Protein AF-A0A9E1LMD9-F1 (afdb_monomer)

Foldseek 3Di:
DDDPPDDDDQDQVQFDDQPPDTHSDNDQDDLLRLQVSVLVVDDLQWEFAALLLLCSQFVFDHNPPTATAGEPPPDDDPVVVVVDDHHHDDPVQWDWDDRPSHIYTDLLNRLVRNLQPPPDLLRSLVSNLRSDALVDQSVVSCVVPDHDPVSNVSSVSSSVNNVVCCVVCVPSRD

Structure (mmCIF, N/CA/C/O backbone):
data_AF-A0A9E1LMD9-F1
#
_entry.id   AF-A0A9E1LMD9-F1
#
loop_
_atom_site.group_PDB
_ato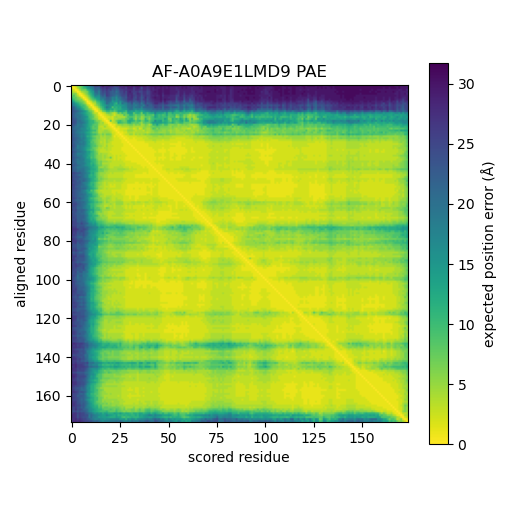m_site.id
_atom_site.type_symbol
_atom_site.label_atom_id
_atom_site.label_alt_id
_atom_site.label_comp_id
_atom_site.label_asym_id
_atom_site.label_entity_id
_atom_site.label_seq_id
_atom_site.pdbx_PDB_ins_code
_atom_site.Cartn_x
_atom_site.Cartn_y
_atom_site.Cartn_z
_atom_site.occupancy
_atom_site.B_iso_or_equiv
_atom_site.auth_seq_id
_atom_site.auth_comp_id
_atom_site.auth_asym_id
_atom_site.auth_atom_id
_atom_site.pdbx_PDB_model_num
ATOM 1 N N . MET A 1 1 ? -27.086 -37.130 -8.632 1.00 34.28 1 MET A N 1
ATOM 2 C CA . MET A 1 1 ? -26.424 -36.400 -7.530 1.00 34.28 1 MET A CA 1
ATOM 3 C C . MET A 1 1 ? -24.942 -36.729 -7.594 1.00 34.28 1 MET A C 1
ATOM 5 O O . MET A 1 1 ? -24.572 -37.825 -7.205 1.00 34.28 1 MET A O 1
ATOM 9 N N . HIS A 1 2 ? -24.127 -35.846 -8.175 1.00 30.20 2 HIS A N 1
ATOM 10 C CA . HIS A 1 2 ? -22.668 -35.995 -8.205 1.00 30.20 2 HIS A CA 1
ATOM 11 C C . HIS A 1 2 ? -22.058 -35.093 -7.128 1.00 30.20 2 HIS A C 1
ATOM 13 O O . HIS A 1 2 ? -22.414 -33.920 -7.038 1.00 30.20 2 HIS A O 1
ATOM 19 N N . SER A 1 3 ? -21.216 -35.694 -6.286 1.00 30.09 3 SER A N 1
ATOM 20 C CA . SER A 1 3 ? -20.556 -35.072 -5.136 1.00 30.09 3 SER A CA 1
ATOM 21 C C . SER A 1 3 ? -19.505 -34.042 -5.568 1.00 30.09 3 SER A C 1
ATOM 23 O O . SER A 1 3 ? -18.774 -34.251 -6.533 1.00 30.09 3 SER A O 1
ATOM 25 N N . LEU A 1 4 ? -19.448 -32.940 -4.824 1.00 35.94 4 LEU A N 1
ATOM 26 C CA . LEU A 1 4 ? -18.681 -31.708 -5.038 1.00 35.94 4 LEU A CA 1
ATOM 27 C C . LEU A 1 4 ? -17.261 -31.769 -4.421 1.00 35.94 4 LEU A C 1
ATOM 29 O O . LEU A 1 4 ? -16.814 -30.803 -3.815 1.00 35.94 4 LEU A O 1
ATOM 33 N N . GLU A 1 5 ? -16.536 -32.885 -4.547 1.00 39.59 5 GLU A N 1
ATOM 34 C CA . GLU A 1 5 ? -15.271 -33.100 -3.803 1.00 39.59 5 GLU A CA 1
ATOM 35 C C . GLU A 1 5 ? -14.008 -33.319 -4.657 1.00 39.59 5 GLU A C 1
ATOM 37 O O . GLU A 1 5 ? -13.030 -33.889 -4.182 1.00 39.59 5 GLU A O 1
ATOM 42 N N . GLN A 1 6 ? -13.962 -32.866 -5.915 1.00 37.59 6 GLN A N 1
ATOM 43 C CA . GLN A 1 6 ? -12.773 -33.089 -6.762 1.00 37.59 6 GLN A CA 1
ATOM 44 C C . GLN A 1 6 ? -12.340 -31.889 -7.609 1.00 37.59 6 GLN A C 1
ATOM 46 O O . GLN A 1 6 ? -12.082 -32.023 -8.801 1.00 37.59 6 GLN A O 1
ATOM 51 N N . HIS A 1 7 ? -12.152 -30.725 -6.987 1.00 39.19 7 HIS A N 1
ATOM 52 C CA . HIS A 1 7 ? -11.297 -29.696 -7.584 1.00 39.19 7 HIS A CA 1
ATOM 53 C C . HIS A 1 7 ? -10.093 -29.394 -6.694 1.00 39.19 7 HIS A C 1
ATOM 55 O O . HIS A 1 7 ? -10.096 -28.499 -5.861 1.00 39.19 7 HIS A O 1
ATOM 61 N N . HIS A 1 8 ? -9.068 -30.205 -6.954 1.00 39.84 8 HIS A N 1
ATOM 62 C CA . HIS A 1 8 ? -7.660 -29.830 -7.036 1.00 39.84 8 HIS A CA 1
ATOM 63 C C . HIS A 1 8 ? -7.053 -29.137 -5.815 1.00 39.84 8 HIS A C 1
ATOM 65 O O . HIS A 1 8 ? -6.963 -27.913 -5.736 1.00 39.84 8 HIS A O 1
ATOM 71 N N . GLY A 1 9 ? -6.474 -29.970 -4.948 1.00 39.94 9 GLY A N 1
ATOM 72 C CA . GLY A 1 9 ? -5.271 -29.589 -4.223 1.00 39.94 9 GLY A CA 1
ATOM 73 C C . GLY A 1 9 ? -4.195 -29.188 -5.229 1.00 39.94 9 GLY A C 1
ATOM 74 O O . GLY A 1 9 ? -3.587 -30.032 -5.884 1.00 39.94 9 GLY A O 1
ATOM 75 N N . VAL A 1 10 ? -3.998 -27.883 -5.382 1.00 45.06 10 VAL A N 1
ATOM 76 C CA . VAL A 1 10 ? -2.752 -27.347 -5.918 1.00 45.06 10 VAL A CA 1
ATOM 77 C C . VAL A 1 10 ? -1.689 -27.716 -4.890 1.00 45.06 10 VAL A C 1
ATOM 79 O O . VAL A 1 10 ? -1.755 -27.254 -3.754 1.00 45.06 10 VAL A O 1
ATOM 82 N N . SER A 1 11 ? -0.768 -28.608 -5.265 1.00 45.94 11 SER A N 1
ATOM 83 C CA . SER A 1 11 ? 0.445 -28.863 -4.484 1.00 45.94 11 SER A CA 1
ATOM 84 C C . SER A 1 11 ? 1.111 -27.511 -4.206 1.00 45.94 11 SER A C 1
ATOM 86 O O . SER A 1 11 ? 1.364 -26.753 -5.147 1.00 45.94 11 SER A O 1
ATOM 88 N N . GLU A 1 12 ? 1.357 -27.194 -2.931 1.00 46.75 12 GLU A N 1
ATOM 89 C CA . GLU A 1 12 ? 1.987 -25.940 -2.488 1.00 46.75 12 GLU A CA 1
ATOM 90 C C . GLU A 1 12 ? 3.316 -25.651 -3.216 1.00 46.75 12 GLU A C 1
ATOM 92 O O . GLU A 1 12 ? 3.737 -24.500 -3.292 1.00 46.75 12 GLU A O 1
ATOM 97 N N . GLU A 1 13 ? 3.933 -26.664 -3.833 1.00 47.16 13 GLU A N 1
ATOM 98 C CA . GLU A 1 13 ? 5.185 -26.574 -4.591 1.00 47.16 13 GLU A CA 1
ATOM 99 C C . GLU A 1 13 ? 5.102 -25.734 -5.882 1.00 47.16 13 GLU A C 1
ATOM 101 O O . GLU A 1 13 ? 6.140 -25.320 -6.395 1.00 47.16 13 GLU A O 1
ATOM 106 N N . TRP A 1 14 ? 3.904 -25.443 -6.407 1.00 54.44 14 TRP A N 1
ATOM 107 C CA . TRP A 1 14 ? 3.727 -24.699 -7.672 1.00 54.44 14 TRP A CA 1
ATOM 108 C C . TRP A 1 14 ? 3.101 -23.308 -7.513 1.00 54.44 14 TRP A C 1
ATOM 110 O O . TRP A 1 14 ? 2.938 -22.585 -8.500 1.00 54.44 14 TRP A O 1
ATOM 120 N N . GLY A 1 15 ? 2.725 -22.925 -6.293 1.00 56.66 15 GLY A N 1
ATOM 121 C CA . GLY A 1 15 ? 2.155 -21.609 -6.021 1.00 56.66 15 GLY A CA 1
ATOM 122 C C . GLY A 1 15 ? 3.225 -20.518 -5.973 1.00 56.66 15 GLY A C 1
ATOM 123 O O . GLY A 1 15 ? 4.334 -20.740 -5.493 1.00 56.66 15 GLY A O 1
ATOM 124 N N . ILE A 1 16 ? 2.899 -19.306 -6.430 1.00 65.12 16 ILE A N 1
ATOM 125 C CA . ILE A 1 16 ? 3.805 -18.156 -6.284 1.00 65.12 16 ILE A CA 1
ATOM 126 C C . ILE A 1 16 ? 3.628 -17.591 -4.863 1.00 65.12 16 ILE A C 1
ATOM 128 O O . ILE A 1 16 ? 2.521 -17.142 -4.540 1.00 65.12 16 ILE A O 1
ATOM 132 N N . PRO A 1 17 ? 4.664 -17.580 -3.999 1.00 67.44 17 PRO A N 1
ATOM 133 C CA . PRO A 1 17 ? 4.568 -16.967 -2.682 1.00 67.44 17 PRO A CA 1
ATOM 134 C C . PRO A 1 17 ? 4.539 -15.437 -2.801 1.00 67.44 17 PRO A C 1
ATOM 136 O O . PRO A 1 17 ? 5.394 -14.819 -3.432 1.00 67.44 17 PRO A O 1
ATOM 139 N N . LEU A 1 18 ? 3.565 -14.810 -2.147 1.00 74.75 18 LEU A N 1
ATOM 140 C CA . LEU A 1 18 ? 3.313 -13.368 -2.162 1.00 74.75 18 LEU A CA 1
ATOM 141 C C . LEU A 1 18 ? 3.360 -12.811 -0.735 1.00 74.75 18 LEU A C 1
ATOM 143 O O . LEU A 1 18 ? 2.385 -12.260 -0.229 1.00 74.75 18 LEU A O 1
ATOM 147 N N . GLY A 1 19 ? 4.489 -13.005 -0.050 1.00 61.62 19 GLY A N 1
ATOM 148 C CA . GLY A 1 19 ? 4.659 -12.552 1.334 1.00 61.62 19 GLY A CA 1
ATOM 149 C C . GLY A 1 19 ? 3.752 -13.310 2.308 1.00 61.62 19 GLY A C 1
ATOM 150 O O . GLY A 1 19 ? 2.983 -12.710 3.048 1.00 61.62 19 GLY A O 1
ATOM 151 N N . GLY A 1 20 ? 3.785 -14.639 2.291 1.00 68.44 20 GLY A N 1
ATOM 152 C CA . GLY A 1 20 ? 2.943 -15.465 3.169 1.00 68.44 20 GLY A CA 1
ATOM 153 C C . GLY A 1 20 ? 1.523 -15.713 2.652 1.00 68.44 20 GLY A C 1
ATOM 154 O O . GLY A 1 20 ? 0.789 -16.477 3.266 1.00 68.44 20 GLY A O 1
ATOM 155 N N . LEU A 1 21 ? 1.150 -15.130 1.510 1.00 76.00 21 LEU A N 1
ATOM 156 C CA . LEU A 1 21 ? 0.037 -15.614 0.692 1.00 76.00 21 LEU A CA 1
ATOM 157 C C . LEU A 1 21 ? 0.548 -16.572 -0.387 1.00 76.00 21 LEU A C 1
ATOM 159 O O . LEU A 1 21 ? 1.667 -16.409 -0.872 1.00 76.00 21 LEU A O 1
ATOM 163 N N . VAL A 1 22 ? -0.297 -17.508 -0.817 1.00 79.50 22 VAL A N 1
ATOM 164 C CA . VAL A 1 22 ? -0.015 -18.402 -1.947 1.00 79.50 22 VAL A CA 1
ATOM 165 C C . VAL A 1 22 ? -0.927 -18.036 -3.111 1.00 79.50 22 VAL A C 1
ATOM 167 O O . VAL A 1 22 ? -2.150 -18.018 -2.969 1.00 79.50 22 VAL A O 1
ATOM 170 N N . TRP A 1 23 ? -0.340 -17.742 -4.270 1.00 84.44 23 TRP A N 1
ATOM 171 C CA . TRP A 1 23 ? -1.086 -17.597 -5.515 1.00 84.44 23 TRP A CA 1
ATOM 172 C C . TRP A 1 23 ? -1.106 -18.926 -6.273 1.00 84.44 23 TRP A C 1
ATOM 174 O O . TRP A 1 23 ? -0.049 -19.381 -6.712 1.00 84.44 23 TRP A O 1
ATOM 184 N N . PRO A 1 24 ? -2.280 -19.553 -6.458 1.00 79.94 24 PRO A N 1
ATOM 185 C CA . PRO A 1 24 ? -2.365 -20.934 -6.929 1.00 79.94 24 PRO A CA 1
ATOM 186 C C . PRO A 1 24 ? -2.293 -21.075 -8.458 1.00 79.94 24 PRO A C 1
ATOM 188 O O . PRO A 1 24 ? -2.528 -22.165 -8.973 1.00 79.94 24 PRO A O 1
ATOM 191 N N . ARG A 1 25 ? -2.049 -19.989 -9.209 1.00 81.44 25 ARG A N 1
ATOM 192 C CA . ARG A 1 25 ? -2.050 -20.004 -10.683 1.00 81.44 25 ARG A CA 1
ATOM 193 C C . ARG A 1 25 ? -0.639 -19.778 -11.247 1.00 81.44 25 ARG A C 1
ATOM 195 O O . ARG A 1 25 ? 0.124 -19.017 -10.655 1.00 81.44 25 ARG A O 1
ATOM 202 N N . PRO A 1 26 ? -0.303 -20.351 -12.420 1.00 81.81 26 PRO A N 1
ATOM 203 C CA . PRO A 1 26 ? 1.053 -20.336 -12.983 1.00 81.81 26 PRO A CA 1
ATOM 204 C C . PRO A 1 26 ? 1.412 -19.020 -13.704 1.00 81.81 26 PRO A C 1
ATOM 206 O O . PRO A 1 26 ? 2.166 -19.015 -14.672 1.00 81.81 26 PRO A O 1
ATOM 209 N N . TYR A 1 27 ? 0.834 -17.893 -13.288 1.00 83.38 27 TYR A N 1
ATOM 210 C CA . TYR A 1 27 ? 1.073 -16.575 -13.881 1.00 83.38 27 TYR A CA 1
ATOM 211 C C . TYR A 1 27 ? 0.952 -15.480 -12.821 1.00 83.38 27 TYR A C 1
ATOM 213 O O . TYR A 1 27 ? 0.351 -15.697 -11.774 1.00 83.38 27 TYR A O 1
ATOM 221 N N . PHE A 1 28 ? 1.482 -14.284 -13.082 1.00 83.62 28 PHE A N 1
ATOM 222 C CA . PHE A 1 28 ? 1.371 -13.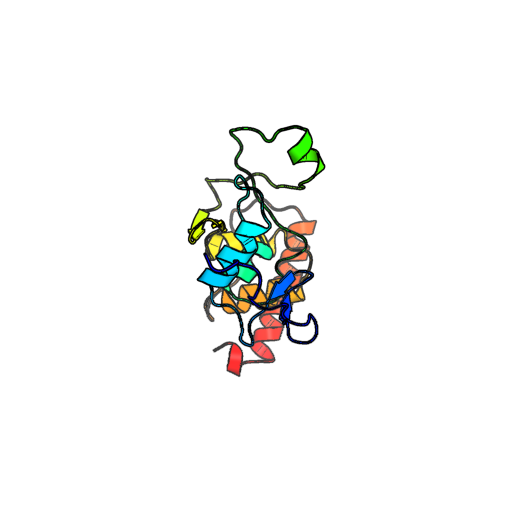170 -12.136 1.00 83.62 28 PHE A CA 1
ATOM 223 C C . PHE A 1 28 ? -0.063 -12.624 -12.055 1.00 83.62 28 PHE A C 1
ATOM 225 O O . PHE A 1 28 ? -0.644 -12.307 -13.093 1.00 83.62 28 PHE A O 1
ATOM 232 N N . PRO A 1 29 ? -0.636 -12.444 -10.852 1.00 91.00 29 PRO A N 1
ATOM 233 C CA . PRO A 1 29 ? -2.030 -12.040 -10.707 1.00 91.00 29 PRO A CA 1
ATOM 234 C C . PRO A 1 29 ? -2.285 -10.665 -11.333 1.00 91.00 29 PRO A C 1
ATOM 236 O O . PRO A 1 29 ? -1.535 -9.708 -11.109 1.00 91.00 29 PRO A O 1
ATOM 239 N N . THR A 1 30 ? -3.384 -10.543 -12.072 1.00 93.38 30 THR A N 1
ATOM 240 C CA . THR A 1 30 ? -3.903 -9.268 -12.584 1.00 93.38 30 THR A CA 1
ATOM 241 C C . THR A 1 30 ? -4.327 -8.349 -11.438 1.00 93.38 30 THR A C 1
ATOM 243 O O . THR A 1 30 ? -4.538 -8.785 -10.310 1.00 93.38 30 THR A O 1
ATOM 246 N N . ARG A 1 31 ? -4.525 -7.054 -11.710 1.00 95.19 31 ARG A N 1
ATOM 247 C CA . ARG A 1 31 ? -4.978 -6.092 -10.687 1.00 95.19 31 ARG A CA 1
ATOM 248 C C . ARG A 1 31 ? -6.278 -6.517 -9.995 1.00 95.19 31 ARG A C 1
ATOM 250 O O . ARG A 1 31 ? -6.384 -6.395 -8.778 1.00 95.19 31 ARG A O 1
ATOM 257 N N . ALA A 1 32 ? -7.246 -7.021 -10.761 1.00 95.31 32 ALA A N 1
ATOM 258 C CA . ALA A 1 32 ? -8.525 -7.483 -10.224 1.00 95.31 32 ALA A CA 1
ATOM 259 C C . ALA A 1 32 ? -8.348 -8.715 -9.324 1.00 95.31 32 ALA A C 1
ATOM 261 O O . ALA A 1 32 ? -8.927 -8.779 -8.243 1.00 95.31 32 ALA A O 1
ATOM 262 N N . GLU A 1 33 ? -7.495 -9.659 -9.726 1.00 94.81 33 GLU A N 1
ATOM 263 C CA . GLU A 1 33 ? -7.175 -10.839 -8.918 1.00 94.81 33 GLU A CA 1
ATOM 264 C C . GLU A 1 33 ? -6.414 -10.472 -7.648 1.00 94.81 33 GLU A C 1
ATOM 266 O O . GLU A 1 33 ? -6.736 -10.977 -6.577 1.00 94.81 33 GLU A O 1
ATOM 271 N N . ARG A 1 34 ? -5.460 -9.538 -7.734 1.00 95.44 34 ARG A N 1
ATOM 272 C CA . ARG A 1 34 ? -4.774 -8.997 -6.557 1.00 95.44 34 ARG A CA 1
ATOM 273 C C . ARG A 1 34 ? -5.771 -8.368 -5.590 1.00 95.44 34 ARG A C 1
ATOM 275 O O . ARG A 1 34 ? -5.732 -8.673 -4.404 1.00 95.44 34 ARG A O 1
ATOM 282 N N . ALA A 1 35 ? -6.693 -7.542 -6.083 1.00 96.75 35 ALA A N 1
ATOM 283 C CA . ALA A 1 35 ? -7.729 -6.946 -5.245 1.00 96.75 35 ALA A CA 1
ATOM 284 C C . ALA A 1 35 ? -8.613 -8.013 -4.571 1.00 96.75 35 ALA A C 1
ATOM 286 O O . ALA A 1 35 ? -8.883 -7.917 -3.374 1.00 96.75 35 ALA A O 1
ATOM 287 N N . LEU A 1 36 ? -9.002 -9.059 -5.309 1.00 95.00 36 LEU A N 1
ATOM 288 C CA . LEU A 1 36 ? -9.790 -10.171 -4.779 1.00 95.00 36 LEU A CA 1
ATOM 289 C C . LEU A 1 36 ? -9.043 -10.928 -3.672 1.00 95.00 36 LEU A C 1
ATOM 291 O O . LEU A 1 36 ? -9.597 -11.111 -2.590 1.00 95.00 36 LEU A O 1
ATOM 295 N N . VAL A 1 37 ? -7.782 -11.302 -3.899 1.00 93.62 37 VAL A N 1
ATOM 296 C CA . VAL A 1 37 ? -6.950 -11.995 -2.900 1.00 93.62 37 VAL A CA 1
ATOM 297 C C . VAL A 1 37 ? -6.846 -11.174 -1.617 1.00 93.62 37 VAL A C 1
ATOM 299 O O . VAL A 1 37 ? -7.041 -11.699 -0.523 1.00 93.62 37 VAL A O 1
ATOM 302 N N . ILE A 1 38 ? -6.600 -9.869 -1.730 1.00 95.06 38 ILE A N 1
ATOM 303 C CA . ILE A 1 38 ? -6.515 -8.993 -0.557 1.00 95.06 38 ILE A CA 1
ATOM 304 C C . ILE A 1 38 ? -7.868 -8.891 0.153 1.00 95.06 38 ILE A C 1
ATOM 306 O O . ILE A 1 38 ? -7.915 -8.985 1.375 1.00 95.06 38 ILE A O 1
ATOM 310 N N . SER A 1 39 ? -8.978 -8.779 -0.580 1.00 96.00 39 SER A N 1
ATOM 311 C CA . SER A 1 39 ? -10.315 -8.700 0.027 1.00 96.00 39 SER A CA 1
ATOM 312 C C . SER A 1 39 ? -10.713 -9.940 0.830 1.00 96.00 39 SER A C 1
ATOM 314 O O . SER A 1 39 ? -11.469 -9.821 1.785 1.00 96.00 39 SER A O 1
ATOM 316 N N . GLN A 1 40 ? -10.192 -11.117 0.472 1.00 94.25 40 GLN A N 1
ATOM 317 C CA . GLN A 1 40 ? -10.454 -12.368 1.190 1.00 94.25 40 GLN A CA 1
ATOM 318 C C . GLN A 1 40 ? -9.677 -12.463 2.509 1.00 94.25 40 GLN A C 1
ATOM 320 O O . GLN A 1 40 ? -10.039 -13.252 3.376 1.00 94.25 40 GLN A O 1
ATOM 325 N N . ASN A 1 41 ? -8.613 -11.669 2.657 1.00 93.88 41 ASN A N 1
ATOM 326 C CA . ASN A 1 41 ? -7.712 -11.701 3.810 1.00 93.88 41 ASN A CA 1
ATOM 327 C C . ASN A 1 41 ? -7.854 -10.477 4.725 1.00 93.88 41 ASN A C 1
ATOM 329 O O . ASN A 1 41 ? -7.311 -10.468 5.830 1.00 93.88 41 ASN A O 1
ATOM 333 N N . LEU A 1 42 ? -8.557 -9.438 4.274 1.00 94.25 42 LEU A N 1
ATOM 334 C CA . LEU A 1 42 ? -8.835 -8.242 5.057 1.00 94.25 42 LEU A CA 1
ATOM 335 C C . LEU A 1 42 ? -10.289 -8.237 5.543 1.00 94.25 42 LEU A C 1
ATOM 337 O O . LEU A 1 42 ? -11.184 -8.684 4.828 1.00 94.25 42 LEU A O 1
ATOM 341 N N . PRO A 1 43 ? -10.563 -7.686 6.735 1.00 94.00 43 PRO A N 1
ATOM 342 C CA . PRO A 1 43 ? -11.929 -7.531 7.204 1.00 94.00 43 PRO A CA 1
ATOM 343 C C . PRO A 1 43 ? -12.664 -6.501 6.336 1.00 94.00 43 PRO A C 1
ATOM 345 O O . PRO A 1 43 ? -12.065 -5.537 5.859 1.00 94.00 43 PRO A O 1
ATOM 348 N N . GLY A 1 44 ? -13.982 -6.653 6.175 1.00 92.75 44 GLY A N 1
ATOM 349 C CA . GLY A 1 44 ? -14.775 -5.825 5.250 1.00 92.75 44 GLY A CA 1
ATOM 350 C C . GLY A 1 44 ? -14.775 -4.315 5.542 1.00 92.75 44 GLY A C 1
ATOM 351 O O . GLY A 1 44 ? -15.122 -3.514 4.676 1.00 92.75 44 GLY A O 1
ATOM 352 N N . TRP A 1 45 ? -14.368 -3.897 6.746 1.00 94.31 45 TRP A N 1
ATOM 353 C CA . TRP A 1 45 ? -14.209 -2.483 7.097 1.00 94.31 45 TRP A CA 1
ATOM 354 C C . TRP A 1 45 ? -12.886 -1.875 6.602 1.00 94.31 45 TRP A C 1
ATOM 356 O O . TRP A 1 45 ? -12.777 -0.646 6.523 1.00 94.31 45 TRP A O 1
ATOM 366 N N . ALA A 1 46 ? -11.878 -2.703 6.316 1.00 97.12 46 ALA A N 1
ATOM 367 C CA . ALA A 1 46 ? -10.521 -2.258 6.042 1.00 97.12 46 ALA A CA 1
ATOM 368 C C . ALA A 1 46 ? -10.390 -1.616 4.664 1.00 97.12 46 ALA A C 1
ATOM 370 O O . ALA A 1 46 ? -11.011 -2.013 3.680 1.00 97.12 46 ALA A O 1
ATOM 371 N N . ILE A 1 47 ? -9.522 -0.615 4.608 1.00 98.12 47 ILE A N 1
ATOM 372 C CA . ILE A 1 47 ? -9.081 0.026 3.378 1.00 98.12 47 ILE A CA 1
ATOM 373 C C . ILE A 1 47 ? -7.606 -0.328 3.219 1.00 98.12 47 ILE A C 1
ATOM 375 O O . ILE A 1 47 ? -6.803 -0.023 4.101 1.00 98.12 47 ILE A O 1
ATOM 379 N N . ALA A 1 48 ? -7.230 -0.967 2.116 1.00 97.94 48 ALA A N 1
ATOM 380 C CA . ALA A 1 48 ? -5.828 -1.252 1.834 1.00 97.94 48 ALA A CA 1
ATOM 381 C C . ALA A 1 48 ? -5.051 0.067 1.663 1.00 97.94 48 ALA A C 1
ATOM 383 O O . ALA A 1 48 ? -5.455 0.939 0.888 1.00 97.94 48 ALA A O 1
ATOM 384 N N . GLY A 1 49 ? -3.943 0.206 2.395 1.00 97.00 49 GLY A N 1
ATOM 385 C CA . GLY A 1 49 ? -3.056 1.372 2.380 1.00 97.00 49 GLY A CA 1
ATOM 386 C C . GLY A 1 49 ? -1.591 0.983 2.169 1.00 97.00 49 GLY A C 1
ATOM 387 O O . GLY A 1 49 ? -1.268 -0.196 2.021 1.00 97.00 49 GLY A O 1
ATOM 388 N N . ALA A 1 50 ? -0.714 1.987 2.143 1.00 95.94 50 ALA A N 1
ATOM 389 C CA . ALA A 1 50 ? 0.735 1.891 1.949 1.00 95.94 50 ALA A CA 1
ATOM 390 C C . ALA A 1 50 ? 1.141 0.769 0.973 1.00 95.94 50 ALA A C 1
ATOM 392 O O . ALA A 1 50 ? 0.635 0.716 -0.149 1.00 95.94 50 ALA A O 1
ATOM 393 N N . HIS A 1 51 ? 2.031 -0.138 1.385 1.00 95.44 51 HIS A N 1
ATOM 394 C CA . HIS A 1 51 ? 2.545 -1.201 0.522 1.00 95.44 51 HIS A CA 1
ATOM 395 C C . HIS A 1 51 ? 1.518 -2.287 0.187 1.00 95.44 51 HIS A C 1
ATOM 397 O O . HIS A 1 51 ? 1.650 -2.912 -0.863 1.00 95.44 51 HIS A O 1
ATOM 403 N N . THR A 1 52 ? 0.475 -2.489 1.003 1.00 96.62 52 THR A N 1
ATOM 404 C CA . THR A 1 52 ? -0.630 -3.406 0.667 1.00 96.62 52 THR A CA 1
ATOM 405 C C . THR A 1 52 ? -1.418 -2.873 -0.531 1.00 96.62 52 THR A C 1
ATOM 407 O O . THR A 1 52 ? -1.646 -3.607 -1.491 1.00 96.62 52 THR A O 1
ATOM 410 N N . ALA A 1 53 ? -1.764 -1.581 -0.534 1.00 97.81 53 ALA A N 1
ATOM 411 C CA . ALA A 1 53 ? -2.345 -0.919 -1.705 1.00 97.81 53 ALA A CA 1
ATOM 412 C C . ALA A 1 53 ? -1.358 -0.878 -2.880 1.00 97.81 53 ALA A C 1
ATOM 414 O O . ALA A 1 53 ? -1.734 -1.172 -4.014 1.00 97.81 53 ALA A O 1
ATOM 415 N N . GLY A 1 54 ? -0.086 -0.575 -2.607 1.00 97.31 54 GLY A N 1
ATOM 416 C CA . GLY A 1 54 ? 0.972 -0.526 -3.615 1.00 97.31 54 GLY A CA 1
ATOM 417 C C . GLY A 1 54 ? 1.106 -1.847 -4.365 1.00 97.31 54 GLY A C 1
ATOM 418 O O . GLY A 1 54 ? 1.204 -1.855 -5.592 1.00 97.31 54 GLY A O 1
ATOM 419 N N . TRP A 1 55 ? 1.011 -2.970 -3.654 1.00 96.25 55 TRP A N 1
ATOM 420 C CA . TRP A 1 55 ? 1.010 -4.297 -4.254 1.00 96.25 55 TRP A CA 1
ATOM 421 C C . TRP A 1 55 ? -0.243 -4.546 -5.103 1.00 96.25 55 TRP A C 1
ATOM 423 O O . TRP A 1 55 ? -0.134 -5.060 -6.213 1.00 96.25 55 TRP A O 1
ATOM 433 N N . VAL A 1 56 ? -1.431 -4.119 -4.659 1.00 97.31 56 VAL A N 1
ATOM 434 C CA . VAL A 1 56 ? -2.656 -4.218 -5.478 1.00 97.31 56 VAL A CA 1
ATOM 435 C C . VAL A 1 56 ? -2.490 -3.466 -6.798 1.00 97.31 56 VAL A C 1
ATOM 437 O O . VAL A 1 56 ? -2.784 -4.020 -7.859 1.00 97.31 56 VAL A O 1
ATOM 440 N N . TRP A 1 57 ? -1.950 -2.250 -6.775 1.00 97.56 57 TRP A N 1
ATOM 441 C CA . TRP A 1 57 ? -1.769 -1.445 -7.983 1.00 97.56 57 TRP A CA 1
ATOM 442 C C . TRP A 1 57 ? -0.686 -1.978 -8.913 1.00 97.56 57 TRP A C 1
ATOM 444 O O . TRP A 1 57 ? -0.920 -2.095 -10.116 1.00 97.56 57 TRP A O 1
ATOM 454 N N . THR A 1 58 ? 0.462 -2.362 -8.362 1.00 95.25 58 THR A N 1
ATOM 455 C CA . THR A 1 58 ? 1.680 -2.606 -9.151 1.00 95.25 58 THR A CA 1
ATOM 456 C C . THR A 1 58 ? 2.039 -4.080 -9.299 1.00 95.25 58 THR A C 1
ATOM 458 O O . THR A 1 58 ? 2.707 -4.449 -10.254 1.00 95.25 58 THR A O 1
ATOM 461 N N . GLY A 1 59 ? 1.606 -4.936 -8.373 1.00 93.25 59 GLY A N 1
ATOM 462 C CA . GLY A 1 59 ? 2.100 -6.308 -8.236 1.00 93.25 59 GLY A CA 1
ATOM 463 C C . GLY A 1 59 ? 3.518 -6.405 -7.660 1.00 93.25 59 GLY A C 1
ATOM 464 O O . GLY A 1 59 ? 4.018 -7.512 -7.493 1.00 93.25 59 GLY A O 1
ATOM 465 N N . MET A 1 60 ? 4.156 -5.276 -7.331 1.00 92.00 60 MET A N 1
ATOM 466 C CA . MET A 1 60 ? 5.539 -5.229 -6.862 1.00 92.00 60 MET A CA 1
ATOM 467 C C . MET A 1 60 ? 5.640 -5.294 -5.341 1.0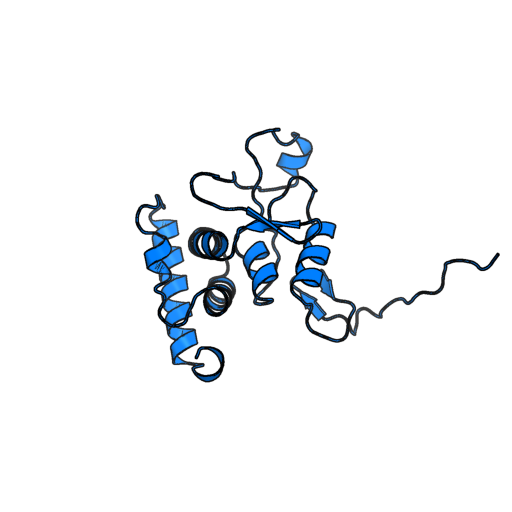0 92.00 60 MET A C 1
ATOM 469 O O . MET A 1 60 ? 4.795 -4.765 -4.612 1.00 92.00 60 MET A O 1
ATOM 473 N N . GLY A 1 61 ? 6.730 -5.895 -4.863 1.00 89.62 61 GLY A N 1
ATOM 474 C CA . GLY A 1 61 ? 6.975 -6.109 -3.441 1.00 89.62 61 GLY A CA 1
ATOM 475 C C . GLY A 1 61 ? 6.053 -7.179 -2.859 1.00 89.62 61 GLY A C 1
ATOM 476 O O . GLY A 1 61 ? 5.677 -8.129 -3.542 1.00 89.62 61 GLY A O 1
ATOM 477 N N . TYR A 1 62 ? 5.679 -7.006 -1.595 1.00 88.88 62 TYR A N 1
ATOM 478 C CA . TYR A 1 62 ? 4.813 -7.934 -0.875 1.00 88.88 62 TYR A CA 1
ATOM 479 C C . TYR A 1 62 ? 3.625 -7.180 -0.281 1.00 88.88 62 TYR A C 1
ATOM 481 O O . TYR A 1 62 ? 3.790 -6.036 0.147 1.00 88.88 62 TYR A O 1
ATOM 489 N N . PRO A 1 63 ? 2.431 -7.790 -0.235 1.00 91.31 63 PRO A N 1
ATOM 490 C CA . PRO A 1 63 ? 1.260 -7.142 0.332 1.00 91.31 63 PRO A CA 1
ATOM 491 C C . PRO A 1 63 ? 1.223 -7.205 1.869 1.00 91.31 63 PRO A C 1
ATOM 493 O O . PRO A 1 63 ? 0.457 -6.458 2.482 1.00 91.31 63 PRO A O 1
ATOM 496 N N . THR A 1 64 ? 2.049 -8.056 2.488 1.00 90.81 64 THR A N 1
ATOM 497 C CA . THR A 1 64 ? 2.172 -8.229 3.942 1.00 90.81 64 THR A CA 1
ATOM 498 C C . THR A 1 64 ? 3.475 -7.621 4.490 1.00 90.81 64 THR A C 1
ATOM 500 O O . THR A 1 64 ? 4.432 -7.432 3.733 1.00 90.81 64 THR A O 1
ATOM 503 N N . PRO A 1 65 ? 3.545 -7.312 5.804 1.00 91.00 65 PRO A N 1
ATOM 504 C CA . PRO A 1 65 ? 2.449 -7.334 6.790 1.00 91.00 65 PRO A CA 1
ATOM 505 C C . PRO A 1 65 ? 1.331 -6.352 6.417 1.00 91.00 65 PRO A C 1
ATOM 507 O O . PRO A 1 65 ? 1.607 -5.352 5.774 1.00 91.00 65 PRO A O 1
ATOM 510 N N . TRP A 1 66 ? 0.071 -6.608 6.771 1.00 92.88 66 TRP A N 1
ATOM 511 C CA . TRP A 1 66 ? -1.045 -5.784 6.286 1.00 92.88 66 TRP A CA 1
ATOM 512 C C . TRP A 1 66 ? -0.946 -4.318 6.730 1.00 92.88 66 TRP A C 1
ATOM 514 O O . TRP A 1 66 ? -0.997 -4.013 7.922 1.00 92.88 66 TRP A O 1
ATOM 524 N N . ALA A 1 67 ? -0.864 -3.399 5.768 1.00 95.12 67 ALA A N 1
ATOM 525 C CA . ALA A 1 67 ? -1.038 -1.973 5.991 1.00 95.12 67 ALA A CA 1
ATOM 526 C C . ALA A 1 67 ? -2.476 -1.582 5.651 1.00 95.12 67 ALA A C 1
ATOM 528 O O . ALA A 1 67 ? -2.864 -1.501 4.485 1.00 95.12 67 ALA A O 1
ATOM 529 N N . VAL A 1 68 ? -3.268 -1.324 6.690 1.00 96.31 68 VAL A N 1
ATOM 530 C CA . VAL A 1 68 ? -4.690 -1.006 6.545 1.00 96.31 68 VAL A CA 1
ATOM 531 C C . VAL A 1 68 ? -5.048 0.322 7.192 1.00 96.31 68 VAL A C 1
ATOM 533 O O . VAL A 1 68 ? -4.502 0.723 8.227 1.00 96.31 68 VAL A O 1
ATOM 536 N N . LEU A 1 69 ? -6.000 0.999 6.565 1.00 97.31 69 LEU A N 1
ATOM 537 C CA . LEU A 1 69 ? -6.691 2.154 7.100 1.00 97.31 69 LEU A CA 1
ATOM 538 C C . LEU A 1 69 ? -8.106 1.753 7.529 1.00 97.31 69 LEU A C 1
ATOM 540 O O . LEU A 1 69 ? -8.691 0.802 7.006 1.00 97.31 69 LEU A O 1
ATOM 544 N N . ARG A 1 70 ? -8.674 2.518 8.455 1.00 95.81 70 ARG A N 1
ATOM 545 C CA . ARG A 1 70 ? -10.072 2.415 8.880 1.00 95.81 70 ARG A CA 1
ATOM 546 C C . ARG A 1 70 ? -10.769 3.762 8.773 1.00 95.81 70 ARG A C 1
ATOM 548 O O . ARG A 1 70 ? -10.131 4.800 8.939 1.00 95.81 70 ARG A O 1
ATOM 555 N N . GLN A 1 71 ? -12.078 3.735 8.550 1.00 94.50 71 GLN A N 1
ATOM 556 C CA . GLN A 1 71 ? -12.915 4.919 8.740 1.00 94.50 71 GLN A CA 1
ATOM 557 C C . GLN A 1 71 ? -12.953 5.316 10.223 1.00 94.50 71 GLN A C 1
ATOM 559 O O . GLN A 1 71 ? -12.714 4.488 11.108 1.00 94.50 71 GLN A O 1
ATOM 564 N N . GLU A 1 72 ? -13.243 6.588 10.493 1.00 90.81 72 GLU A N 1
ATOM 565 C CA . GLU A 1 72 ? -13.474 7.055 11.863 1.00 90.81 72 GLU A CA 1
ATOM 566 C C . GLU A 1 72 ? -14.765 6.459 12.433 1.00 90.81 72 GLU A C 1
ATOM 568 O O . GLU A 1 72 ? -14.773 5.978 13.569 1.00 90.81 72 GLU A O 1
ATOM 573 N N . TYR A 1 73 ? -15.810 6.403 11.596 1.00 89.12 73 TYR A N 1
ATOM 574 C CA . TYR A 1 73 ? -17.132 5.885 11.936 1.00 89.12 73 TYR A CA 1
ATOM 575 C C . TYR A 1 73 ? -17.632 4.852 10.901 1.00 89.12 73 TYR A C 1
ATOM 577 O O . TYR A 1 73 ? -17.445 5.062 9.699 1.00 89.12 73 TYR A O 1
ATOM 585 N N . PRO A 1 74 ? -18.294 3.760 11.342 1.00 86.88 74 PRO A N 1
ATOM 586 C CA . PRO A 1 74 ? -18.418 3.342 12.738 1.00 86.88 74 PRO A CA 1
ATOM 587 C C . PRO A 1 74 ? -17.057 2.929 13.321 1.00 86.88 74 PRO A C 1
ATOM 589 O O . PRO A 1 74 ? -16.167 2.460 12.610 1.00 86.88 74 PRO A O 1
ATOM 592 N N . GLY A 1 75 ? -16.892 3.122 14.630 1.00 86.19 75 GLY A N 1
ATOM 593 C CA . GLY A 1 75 ? -15.679 2.706 15.326 1.00 86.19 75 GLY A CA 1
ATOM 594 C C . GLY A 1 75 ? -15.511 1.184 15.304 1.00 86.19 75 GLY A C 1
ATOM 595 O O . GLY A 1 75 ? -16.489 0.440 15.341 1.00 86.19 75 GLY A O 1
ATOM 596 N N . LEU A 1 76 ? -14.261 0.714 15.274 1.00 90.81 76 LEU A N 1
ATOM 597 C CA . LEU A 1 76 ? -13.973 -0.718 15.352 1.00 90.81 76 LEU A CA 1
ATOM 598 C C . LEU A 1 76 ? -14.270 -1.267 16.748 1.00 90.81 76 LEU A C 1
ATOM 600 O O . LEU A 1 76 ? -13.944 -0.635 17.764 1.00 90.81 76 LEU A O 1
ATOM 604 N N . SER A 1 77 ? -14.820 -2.481 16.785 1.00 90.12 77 SER A N 1
ATOM 605 C CA . SER A 1 77 ? -15.033 -3.205 18.035 1.00 90.12 77 SER A CA 1
ATOM 606 C C . SER A 1 77 ? -13.703 -3.387 18.791 1.00 90.12 77 SER A C 1
ATOM 608 O O . SER A 1 77 ? -12.628 -3.378 18.181 1.00 90.12 77 SER A O 1
ATOM 610 N N . PRO A 1 78 ? -13.725 -3.532 20.129 1.00 89.12 78 PRO A N 1
ATOM 611 C CA . PRO A 1 78 ? -12.506 -3.780 20.900 1.00 89.12 78 PRO A CA 1
ATOM 612 C C . PRO A 1 78 ? -11.711 -4.999 20.408 1.00 89.12 78 PRO A C 1
ATOM 614 O O . PRO A 1 78 ? -10.486 -4.926 20.339 1.00 89.12 78 PRO A O 1
ATOM 617 N N . LEU A 1 79 ? -12.405 -6.071 20.007 1.00 89.69 79 LEU A N 1
ATOM 618 C CA . LEU A 1 79 ? -11.787 -7.281 19.462 1.00 89.69 79 LEU A CA 1
ATOM 619 C C . LEU A 1 79 ? -11.021 -6.970 18.169 1.00 89.69 79 LEU A C 1
ATOM 621 O O . LEU A 1 79 ? -9.822 -7.225 18.090 1.00 89.69 79 LEU A O 1
ATOM 625 N N . GLU A 1 80 ? -11.668 -6.301 17.213 1.00 90.00 80 GLU A N 1
ATOM 626 C CA . GLU A 1 80 ? -11.041 -5.893 15.949 1.00 90.00 80 GLU A CA 1
ATOM 627 C C . GLU A 1 80 ? -9.821 -4.988 16.173 1.00 90.00 80 GLU A C 1
ATOM 629 O O . GLU A 1 80 ? -8.793 -5.157 15.521 1.00 90.00 80 GLU A O 1
ATOM 634 N N . ARG A 1 81 ? -9.885 -4.062 17.140 1.00 86.88 81 ARG A N 1
ATOM 635 C CA . ARG A 1 81 ? -8.747 -3.190 17.491 1.00 86.88 81 ARG A CA 1
ATOM 636 C C . ARG A 1 81 ? -7.560 -3.946 18.083 1.00 86.88 81 ARG A C 1
ATOM 638 O O . ARG A 1 81 ? -6.435 -3.473 17.952 1.00 86.88 81 ARG A O 1
ATOM 645 N N . SER A 1 82 ? -7.799 -5.075 18.750 1.00 87.44 82 SER A N 1
ATOM 646 C CA . SER A 1 82 ? -6.725 -5.928 19.271 1.00 87.44 82 SER A CA 1
ATOM 647 C C . SER A 1 82 ? -6.080 -6.783 18.179 1.00 87.44 82 SER A C 1
ATOM 649 O O . SER A 1 82 ? -4.870 -6.997 18.212 1.00 87.44 82 SER A O 1
ATOM 651 N N . SER A 1 83 ? -6.863 -7.206 17.183 1.00 89.69 83 SER A N 1
ATOM 652 C CA . SER A 1 83 ? -6.393 -8.017 16.057 1.00 89.69 83 SER A CA 1
ATOM 653 C C . SER A 1 83 ? -5.704 -7.190 14.969 1.00 89.69 83 SER A C 1
ATOM 655 O O . SER A 1 83 ? -4.795 -7.687 14.306 1.00 89.69 83 SER A O 1
ATOM 657 N N . TRP A 1 84 ? -6.103 -5.926 14.788 1.00 91.19 84 TRP A N 1
ATOM 658 C CA . TRP A 1 84 ? -5.645 -5.088 13.681 1.00 91.19 84 TRP A CA 1
ATOM 659 C C . TRP A 1 84 ? -5.028 -3.768 14.132 1.00 91.19 84 TRP A C 1
ATOM 661 O O . TRP A 1 84 ? -5.650 -2.937 14.795 1.00 91.19 84 TRP A O 1
ATOM 671 N N . ARG A 1 85 ? -3.816 -3.502 13.639 1.00 89.81 85 ARG A N 1
ATOM 672 C CA . ARG A 1 85 ? -3.174 -2.184 13.725 1.00 89.81 85 ARG A CA 1
ATOM 673 C C . ARG A 1 85 ? -3.556 -1.325 12.520 1.00 89.81 85 ARG A C 1
ATOM 675 O O . ARG A 1 85 ? -2.783 -1.183 11.577 1.00 89.81 85 ARG A O 1
ATOM 682 N N . ALA A 1 86 ? -4.754 -0.746 12.562 1.00 93.44 86 ALA A N 1
ATOM 683 C CA . ALA A 1 86 ? -5.261 0.126 11.504 1.00 93.44 86 ALA A CA 1
ATOM 684 C C . ALA A 1 86 ? -5.015 1.614 11.790 1.00 93.44 86 ALA A C 1
ATOM 686 O O . ALA A 1 86 ? -5.343 2.116 12.870 1.00 93.44 86 ALA A O 1
ATOM 687 N N . ARG A 1 87 ? -4.498 2.340 10.794 1.00 94.75 87 ARG A N 1
ATOM 688 C CA . ARG A 1 87 ? -4.390 3.808 10.845 1.00 94.75 87 ARG A CA 1
ATOM 689 C C . ARG A 1 87 ? -5.721 4.453 10.458 1.00 94.75 87 ARG A C 1
ATOM 691 O O . ARG A 1 87 ? -6.543 3.848 9.778 1.00 94.75 87 ARG A O 1
ATOM 698 N N . LEU A 1 88 ? -5.953 5.683 10.901 1.00 95.31 88 LEU A N 1
ATOM 699 C CA . LEU A 1 88 ? -7.162 6.413 10.527 1.00 95.31 88 LEU A CA 1
ATOM 700 C C . LEU A 1 88 ? -7.055 6.896 9.072 1.00 95.31 88 LEU A C 1
ATOM 702 O O . LEU A 1 88 ? -6.050 7.502 8.700 1.00 95.31 88 LEU A O 1
ATOM 706 N N . HIS A 1 89 ? -8.076 6.627 8.258 1.00 95.88 89 HIS A N 1
ATOM 707 C CA . HIS A 1 89 ? -8.216 7.216 6.925 1.00 95.88 89 HIS A CA 1
ATOM 708 C C . HIS A 1 89 ? -8.519 8.710 7.060 1.00 95.88 89 HIS A C 1
ATOM 710 O O . HIS A 1 89 ? -9.347 9.107 7.876 1.00 95.88 89 HIS A O 1
ATOM 716 N N . SER A 1 90 ? -7.854 9.540 6.258 1.00 93.38 90 SER A N 1
ATOM 717 C CA . SER A 1 90 ? -8.083 10.984 6.215 1.00 93.38 90 SER A CA 1
ATOM 718 C C . SER A 1 90 ? -8.713 11.386 4.876 1.00 93.38 90 SER A C 1
ATOM 720 O O . SER A 1 90 ? -7.982 11.618 3.910 1.00 93.38 90 SER A O 1
ATOM 722 N N . PRO A 1 91 ? -10.050 11.536 4.787 1.00 92.25 91 PRO A N 1
ATOM 723 C CA . PRO A 1 91 ? -10.735 11.882 3.536 1.00 92.25 91 PRO A CA 1
ATOM 724 C C . PRO A 1 91 ? -10.283 13.208 2.912 1.00 92.25 91 PRO A C 1
ATOM 726 O O . PRO A 1 91 ? -10.349 13.379 1.701 1.00 92.25 91 PRO A O 1
ATOM 729 N N . ARG A 1 92 ? -9.769 14.144 3.724 1.00 90.50 92 ARG A N 1
ATOM 730 C CA . ARG A 1 92 ? -9.201 15.425 3.256 1.00 90.50 92 ARG A CA 1
ATOM 731 C C . ARG A 1 92 ? -7.961 15.239 2.375 1.00 90.50 92 ARG A C 1
ATOM 733 O O . ARG A 1 92 ? -7.539 16.146 1.662 1.00 90.50 92 ARG A O 1
ATOM 740 N N . HIS A 1 93 ? -7.299 14.104 2.521 1.00 90.31 93 HIS A N 1
ATOM 741 C CA . HIS A 1 93 ? -5.913 13.920 2.135 1.00 90.31 93 HIS A CA 1
ATOM 742 C C . HIS A 1 93 ? -5.675 12.652 1.331 1.00 90.31 93 HIS A C 1
ATOM 744 O O . HIS A 1 93 ? -4.647 12.570 0.661 1.00 90.31 93 HIS A O 1
ATOM 750 N N . GLN A 1 94 ? -6.599 11.702 1.434 1.00 95.12 94 GLN A N 1
ATOM 751 C CA . GLN A 1 94 ? -6.529 10.372 0.871 1.00 95.12 94 GLN A CA 1
ATOM 752 C C . GLN A 1 94 ? -7.851 10.056 0.183 1.00 95.12 94 GLN A C 1
ATOM 754 O O . GLN A 1 94 ? -8.917 10.106 0.806 1.00 95.12 94 GLN A O 1
ATOM 759 N N . ARG A 1 95 ? -7.770 9.659 -1.079 1.00 97.06 95 ARG A N 1
ATOM 760 C CA . ARG A 1 95 ? -8.893 9.154 -1.857 1.00 97.06 95 ARG A CA 1
ATOM 761 C C . ARG A 1 95 ? -8.886 7.630 -1.852 1.00 97.06 95 ARG A C 1
ATOM 763 O O . ARG A 1 95 ? -7.833 6.996 -1.852 1.00 97.06 95 ARG A O 1
ATOM 770 N N . VAL A 1 96 ? -10.084 7.059 -1.810 1.00 97.88 96 VAL A N 1
ATOM 771 C CA . VAL A 1 96 ? -10.317 5.613 -1.806 1.00 97.88 96 VAL A CA 1
ATOM 772 C C . VAL A 1 96 ? -11.042 5.240 -3.089 1.00 97.88 96 VAL A C 1
ATOM 774 O O . VAL A 1 96 ? -12.001 5.906 -3.478 1.00 97.88 96 VAL A O 1
ATOM 777 N N . GLU A 1 97 ? -10.595 4.162 -3.713 1.00 97.81 97 GLU A N 1
ATOM 778 C CA . GLU A 1 97 ? -11.245 3.499 -4.832 1.00 97.81 97 GLU A CA 1
ATOM 779 C C . GLU A 1 97 ? -11.812 2.143 -4.403 1.00 97.81 97 GLU A C 1
ATOM 781 O O . GLU A 1 97 ? -11.352 1.517 -3.442 1.00 97.81 97 GLU A O 1
ATOM 786 N N . GLN A 1 98 ? -12.830 1.697 -5.137 1.00 97.62 98 GLN A N 1
ATOM 787 C CA . GLN A 1 98 ? -13.442 0.385 -4.976 1.00 97.62 98 GLN A CA 1
ATOM 788 C C . GLN A 1 98 ? -12.996 -0.510 -6.136 1.00 97.62 98 GLN A C 1
ATOM 790 O O . GLN A 1 98 ? -13.352 -0.261 -7.286 1.00 97.62 98 GLN A O 1
ATOM 795 N N . LEU A 1 99 ? -12.239 -1.565 -5.836 1.00 96.38 99 LEU A N 1
ATOM 796 C CA . LEU A 1 99 ? -11.823 -2.582 -6.801 1.00 96.38 99 LEU A CA 1
ATOM 797 C C . LEU A 1 99 ? -12.512 -3.906 -6.460 1.00 96.38 99 LEU A C 1
ATOM 799 O O . LEU A 1 99 ? -12.043 -4.673 -5.618 1.00 96.38 99 LEU A O 1
ATOM 803 N N . GLY A 1 100 ? -13.660 -4.157 -7.094 1.00 94.00 100 GLY A N 1
ATOM 804 C CA . GLY A 1 100 ? -14.516 -5.290 -6.739 1.00 94.00 100 GLY A CA 1
ATOM 805 C C . GLY A 1 100 ? -14.951 -5.190 -5.267 1.00 94.00 100 GLY A C 1
ATOM 806 O O . GLY A 1 100 ? -15.510 -4.161 -4.896 1.00 94.00 100 GLY A O 1
ATOM 807 N N . PRO A 1 101 ? -14.697 -6.197 -4.411 1.00 95.31 101 PRO A N 1
ATOM 808 C CA . PRO A 1 101 ? -15.005 -6.135 -2.976 1.00 95.31 101 PRO A CA 1
ATOM 809 C C . PRO A 1 101 ? -13.996 -5.318 -2.143 1.00 95.31 101 PRO A C 1
ATOM 811 O O . PRO A 1 101 ? -14.286 -4.987 -0.995 1.00 95.31 101 PRO A O 1
ATOM 814 N N . LEU A 1 102 ? -12.824 -4.972 -2.687 1.00 98.12 102 LEU A N 1
ATOM 815 C CA . LEU A 1 102 ? -11.769 -4.288 -1.939 1.00 98.12 102 LEU A CA 1
ATOM 816 C C . LEU A 1 102 ? -11.913 -2.764 -1.991 1.00 98.12 102 LEU A C 1
ATOM 818 O O . LEU A 1 102 ? -11.994 -2.173 -3.067 1.00 98.12 102 LEU A O 1
ATOM 822 N N . ARG A 1 103 ? -11.804 -2.121 -0.826 1.00 98.31 103 ARG A N 1
ATOM 823 C CA . ARG A 1 103 ? -11.526 -0.684 -0.709 1.00 98.31 103 ARG A CA 1
ATOM 824 C C . ARG A 1 103 ? -10.020 -0.466 -0.643 1.00 98.31 103 ARG A C 1
ATOM 826 O O . ARG A 1 103 ? -9.348 -1.064 0.195 1.00 98.31 103 ARG A O 1
ATOM 833 N N . VAL A 1 104 ? -9.477 0.398 -1.490 1.00 98.44 104 VAL A N 1
ATOM 834 C CA . VAL A 1 104 ? -8.029 0.634 -1.601 1.00 98.44 104 VAL A CA 1
ATOM 835 C C . VAL A 1 104 ? -7.753 2.118 -1.807 1.00 98.44 104 VAL A C 1
ATOM 837 O O . VAL A 1 104 ? -8.565 2.813 -2.407 1.00 98.44 104 VAL A O 1
ATOM 840 N N . LEU A 1 105 ? -6.637 2.638 -1.297 1.00 98.31 105 LEU A N 1
ATOM 841 C CA . LEU A 1 105 ? -6.208 3.991 -1.661 1.00 98.31 105 LEU A CA 1
ATOM 842 C C . LEU A 1 105 ? -6.010 4.109 -3.175 1.00 98.31 105 LEU A C 1
ATOM 844 O O . LEU A 1 105 ? -5.470 3.188 -3.783 1.00 98.31 105 LEU A O 1
ATOM 848 N N . ASP A 1 106 ? -6.389 5.241 -3.763 1.00 97.62 106 ASP A N 1
ATOM 849 C CA . ASP A 1 106 ? -6.044 5.537 -5.158 1.00 97.62 106 ASP A CA 1
ATOM 850 C C . ASP A 1 106 ? -4.510 5.595 -5.353 1.00 97.62 106 ASP A C 1
ATOM 852 O O . ASP A 1 106 ? -3.765 5.709 -4.368 1.00 97.62 106 ASP A O 1
ATOM 856 N N . PRO A 1 107 ? -3.990 5.505 -6.592 1.00 96.38 107 PRO A N 1
ATOM 857 C CA . PRO A 1 107 ? -2.545 5.457 -6.829 1.00 96.38 107 PRO A CA 1
ATOM 858 C C . PRO A 1 107 ? -1.766 6.630 -6.212 1.00 96.38 107 PRO A C 1
ATOM 860 O O . PRO A 1 107 ? -0.703 6.425 -5.623 1.00 96.38 107 PRO A O 1
ATOM 863 N N . GLN A 1 108 ? -2.307 7.850 -6.280 1.00 95.06 108 GLN A N 1
ATOM 864 C CA . GLN A 1 108 ? -1.644 9.044 -5.751 1.00 95.06 108 GLN A CA 1
ATOM 865 C C . GLN A 1 108 ? -1.609 9.052 -4.216 1.00 95.06 108 GLN A C 1
ATOM 867 O O . GLN A 1 108 ? -0.551 9.271 -3.622 1.00 95.06 108 GLN A O 1
ATOM 872 N N . SER A 1 109 ? -2.735 8.766 -3.557 1.00 96.50 109 SER A N 1
ATOM 873 C CA . SER A 1 109 ? -2.796 8.663 -2.095 1.00 96.50 109 SER A CA 1
ATOM 874 C C . SER A 1 109 ? -1.949 7.499 -1.600 1.00 96.50 109 SER A C 1
ATOM 876 O O . SER A 1 109 ? -1.292 7.626 -0.571 1.00 96.50 109 SER A O 1
ATOM 878 N N . CYS A 1 110 ? -1.923 6.386 -2.337 1.00 97.50 110 CYS A N 1
ATOM 879 C CA . CYS A 1 110 ? -1.069 5.237 -2.065 1.00 97.50 110 CYS A CA 1
ATOM 880 C C . CYS A 1 110 ? 0.415 5.620 -2.109 1.00 97.50 110 CYS A C 1
ATOM 882 O O . CYS A 1 110 ? 1.141 5.282 -1.178 1.00 97.50 110 CYS A O 1
ATOM 884 N N . ALA A 1 111 ? 0.860 6.381 -3.113 1.00 97.38 111 ALA A N 1
ATOM 885 C CA . ALA A 1 111 ? 2.245 6.838 -3.206 1.00 97.38 111 ALA A CA 1
ATOM 886 C C . ALA A 1 111 ? 2.655 7.720 -2.011 1.00 97.38 111 ALA A C 1
ATOM 888 O O . ALA A 1 111 ? 3.696 7.482 -1.393 1.00 97.38 111 ALA A O 1
ATOM 889 N N . THR A 1 112 ? 1.814 8.686 -1.620 1.00 96.19 112 THR A N 1
ATOM 890 C CA . THR A 1 112 ? 2.032 9.477 -0.394 1.00 96.19 112 THR A CA 1
ATOM 891 C C . THR A 1 112 ? 2.095 8.580 0.844 1.00 96.19 112 THR A C 1
ATOM 893 O O . THR A 1 112 ? 2.955 8.757 1.706 1.00 96.19 112 THR A O 1
ATOM 896 N N . ASP A 1 113 ? 1.200 7.599 0.940 1.00 96.31 113 ASP A N 1
ATOM 897 C CA . ASP A 1 113 ? 1.109 6.705 2.091 1.00 96.31 113 ASP A CA 1
ATOM 898 C C . ASP A 1 113 ? 2.311 5.745 2.182 1.00 96.31 113 ASP A C 1
ATOM 900 O O . ASP A 1 113 ? 2.800 5.484 3.280 1.00 96.31 113 ASP A O 1
ATOM 904 N N . ILE A 1 114 ? 2.848 5.286 1.045 1.00 97.00 114 ILE A N 1
ATOM 905 C CA . ILE A 1 114 ? 4.095 4.510 0.966 1.00 97.00 114 ILE A CA 1
ATOM 906 C C . ILE A 1 114 ? 5.258 5.330 1.522 1.00 97.00 114 ILE A C 1
ATOM 908 O O . ILE A 1 114 ? 5.964 4.838 2.397 1.00 97.00 114 ILE A O 1
ATOM 912 N N . LEU A 1 115 ? 5.430 6.578 1.075 1.00 96.75 115 LEU A N 1
ATOM 913 C CA . LEU A 1 115 ? 6.523 7.447 1.534 1.00 96.75 115 LEU A CA 1
ATOM 914 C C . LEU A 1 115 ? 6.517 7.658 3.052 1.00 96.75 115 LEU A C 1
ATOM 916 O O . LEU A 1 115 ? 7.577 7.787 3.660 1.00 96.75 115 LEU A O 1
ATOM 920 N N . LEU A 1 116 ? 5.330 7.714 3.656 1.00 94.50 116 LEU A N 1
ATOM 921 C CA . LEU A 1 116 ? 5.165 8.064 5.065 1.00 94.50 116 LEU A CA 1
ATOM 922 C C . LEU A 1 116 ? 5.083 6.862 6.010 1.00 94.50 116 LEU A C 1
ATOM 924 O O . LEU A 1 116 ? 5.310 7.039 7.213 1.00 94.50 116 LEU A O 1
ATOM 928 N N . HIS A 1 117 ? 4.690 5.685 5.514 1.00 93.25 117 HIS A N 1
ATOM 929 C CA . HIS A 1 117 ? 4.238 4.592 6.380 1.00 93.25 117 HIS A CA 1
ATOM 930 C C . HIS A 1 117 ? 4.647 3.183 5.956 1.00 93.25 117 HIS A C 1
ATOM 932 O O . HIS A 1 117 ? 4.390 2.252 6.723 1.00 93.25 117 HIS A O 1
ATOM 938 N N . THR A 1 118 ? 5.273 2.989 4.792 1.00 89.56 118 THR A N 1
ATOM 939 C CA . THR A 1 118 ? 5.918 1.697 4.531 1.00 89.56 118 THR A CA 1
ATOM 940 C C . THR A 1 118 ? 7.113 1.520 5.467 1.00 89.56 118 THR A C 1
ATOM 942 O O . THR A 1 118 ? 7.672 2.486 5.979 1.00 89.56 118 THR A O 1
ATOM 945 N N . THR A 1 119 ? 7.513 0.280 5.717 1.00 88.00 119 THR A N 1
ATOM 946 C CA . THR A 1 119 ? 8.732 -0.020 6.483 1.00 88.00 119 THR A CA 1
ATOM 947 C C . THR A 1 119 ? 9.861 -0.503 5.581 1.00 88.00 119 THR A C 1
ATOM 949 O O . THR A 1 119 ? 11.032 -0.259 5.870 1.00 88.00 119 THR A O 1
ATOM 952 N N . ASN A 1 120 ? 9.521 -1.157 4.468 1.00 92.19 120 ASN A N 1
ATOM 953 C CA . ASN A 1 120 ? 10.482 -1.696 3.519 1.00 92.19 120 ASN A CA 1
ATOM 954 C C . ASN A 1 120 ? 10.796 -0.659 2.430 1.00 92.19 120 ASN A C 1
ATOM 956 O O . ASN A 1 120 ? 9.972 -0.393 1.552 1.00 92.19 120 ASN A O 1
ATOM 960 N N . ILE A 1 121 ? 12.006 -0.095 2.496 1.00 95.00 121 ILE A N 1
ATOM 961 C CA . ILE A 1 121 ? 12.484 0.950 1.580 1.00 95.00 121 ILE A CA 1
ATOM 962 C C . ILE A 1 121 ? 12.562 0.437 0.138 1.00 95.00 121 ILE A C 1
ATOM 964 O O . ILE A 1 121 ? 12.140 1.146 -0.772 1.00 95.00 121 ILE A O 1
ATOM 968 N N . ASP A 1 122 ? 13.060 -0.782 -0.084 1.00 94.25 122 ASP A N 1
ATOM 969 C CA . ASP A 1 122 ? 13.189 -1.367 -1.423 1.00 94.25 122 ASP A CA 1
ATOM 970 C C . ASP A 1 122 ? 11.827 -1.637 -2.060 1.00 94.25 122 ASP A C 1
ATOM 972 O O . ASP A 1 122 ? 11.587 -1.251 -3.206 1.00 94.25 122 ASP A O 1
ATOM 976 N N . ALA A 1 123 ? 10.913 -2.253 -1.306 1.00 92.50 123 ALA A N 1
ATOM 977 C CA . ALA A 1 123 ? 9.559 -2.513 -1.780 1.00 92.50 123 ALA A CA 1
ATOM 978 C C . ALA A 1 123 ? 8.815 -1.200 -2.051 1.00 92.50 123 ALA A C 1
ATOM 980 O O . ALA A 1 123 ? 8.220 -1.051 -3.114 1.00 92.50 123 ALA A O 1
ATOM 981 N N . GLY A 1 124 ? 8.908 -0.227 -1.138 1.00 95.94 124 GLY A N 1
ATOM 982 C CA . GLY A 1 124 ? 8.302 1.091 -1.309 1.00 95.94 124 GLY A CA 1
ATOM 983 C C . GLY A 1 124 ? 8.848 1.831 -2.528 1.00 95.94 124 GLY A C 1
ATOM 984 O O . GLY A 1 124 ? 8.075 2.298 -3.358 1.00 95.94 124 GLY A O 1
ATOM 985 N N . ALA A 1 125 ? 10.172 1.884 -2.691 1.00 96.12 125 ALA A N 1
ATOM 986 C CA . ALA A 1 125 ? 10.807 2.518 -3.843 1.00 96.12 125 ALA A CA 1
ATOM 987 C C . ALA A 1 125 ? 10.421 1.835 -5.161 1.00 96.12 125 ALA A C 1
ATOM 989 O O . ALA A 1 125 ? 10.126 2.516 -6.140 1.00 96.12 125 ALA A O 1
ATOM 990 N N . THR A 1 126 ? 10.363 0.503 -5.176 1.00 95.06 126 THR A N 1
ATOM 991 C CA . THR A 1 126 ? 9.927 -0.256 -6.352 1.00 95.06 126 THR A CA 1
ATOM 992 C C . THR A 1 126 ? 8.455 0.003 -6.654 1.00 95.06 126 THR A C 1
ATOM 994 O O . THR A 1 126 ? 8.105 0.241 -7.795 1.00 95.06 126 THR A O 1
ATOM 997 N N . GLN A 1 127 ? 7.568 0.035 -5.663 1.00 96.00 127 GLN A N 1
ATOM 998 C CA . GLN A 1 127 ? 6.155 0.348 -5.899 1.00 96.00 127 GLN A CA 1
ATOM 999 C C . GLN A 1 127 ? 5.968 1.778 -6.424 1.00 96.00 127 GLN A C 1
ATOM 1001 O O . GLN A 1 127 ? 5.233 1.981 -7.386 1.00 96.00 127 GLN A O 1
ATOM 1006 N N . LEU A 1 128 ? 6.677 2.765 -5.866 1.00 96.44 128 LEU A N 1
ATOM 1007 C CA . LEU A 1 128 ? 6.644 4.147 -6.361 1.00 96.44 128 LEU A CA 1
ATOM 1008 C C . LEU A 1 128 ? 7.116 4.273 -7.810 1.00 96.44 128 LEU A C 1
ATOM 1010 O O . LEU A 1 128 ? 6.650 5.152 -8.525 1.00 96.44 128 LEU A O 1
ATOM 1014 N N . LEU A 1 129 ? 8.020 3.398 -8.243 1.00 93.94 129 LEU A N 1
ATOM 1015 C CA . LEU A 1 129 ? 8.523 3.365 -9.610 1.00 93.94 129 LEU A CA 1
ATOM 1016 C C . LEU A 1 129 ? 7.436 3.048 -10.637 1.00 93.94 129 LEU A C 1
ATOM 1018 O O . LEU A 1 129 ? 7.450 3.617 -11.718 1.00 93.94 129 LEU A O 1
ATOM 1022 N N . PHE A 1 130 ? 6.493 2.175 -10.279 1.00 93.12 130 PHE A N 1
ATOM 1023 C CA . PHE A 1 130 ? 5.378 1.786 -11.146 1.00 93.12 130 PHE A CA 1
ATOM 1024 C C . PHE A 1 130 ? 4.101 2.597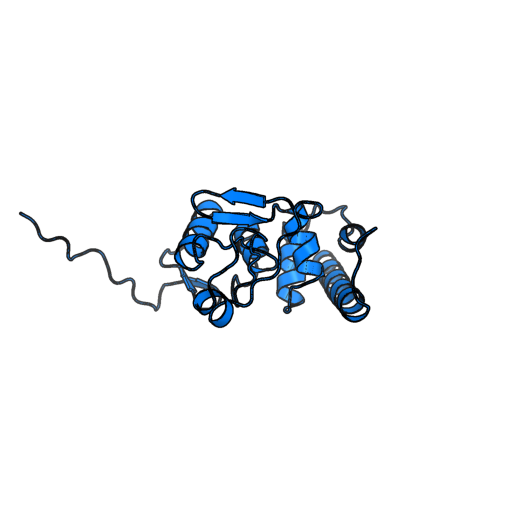 -10.888 1.00 93.12 130 PHE A C 1
ATOM 1026 O O . PHE A 1 130 ? 3.193 2.583 -11.715 1.00 93.12 130 PHE A O 1
ATOM 1033 N N . LEU A 1 131 ? 3.998 3.279 -9.741 1.00 94.75 131 LEU A N 1
ATOM 1034 C CA . LEU A 1 131 ? 2.861 4.147 -9.416 1.00 94.75 131 LEU A CA 1
ATOM 1035 C C . LEU A 1 131 ? 2.980 5.543 -10.029 1.00 94.75 131 LEU A C 1
ATOM 1037 O O . LEU A 1 131 ? 1.956 6.151 -10.337 1.00 94.75 131 LEU A O 1
ATOM 1041 N N . LEU A 1 132 ? 4.198 6.076 -10.137 1.00 92.75 132 LEU A N 1
ATOM 1042 C CA . LEU A 1 132 ? 4.429 7.464 -10.520 1.00 92.75 132 LEU A CA 1
ATOM 1043 C C . LEU A 1 132 ? 5.016 7.569 -11.933 1.00 92.75 132 LEU A C 1
ATOM 1045 O O . LEU A 1 132 ? 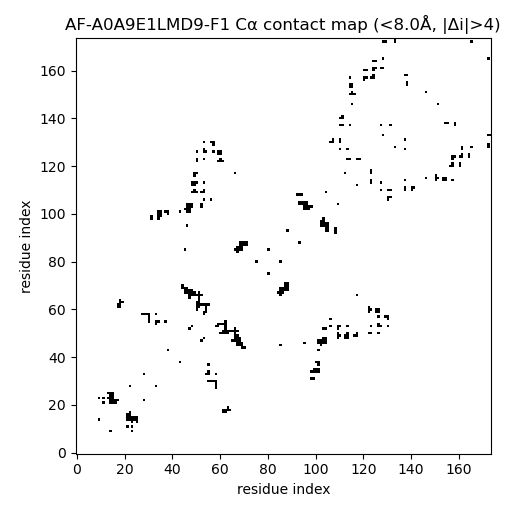5.899 6.784 -12.277 1.00 92.75 132 LEU A O 1
ATOM 1049 N N . PRO A 1 133 ? 4.586 8.564 -12.728 1.00 86.69 133 PRO A N 1
ATOM 1050 C CA . PRO A 1 133 ? 5.202 8.876 -14.012 1.00 86.69 133 PRO A CA 1
ATOM 1051 C C . PRO A 1 133 ? 6.712 9.144 -13.933 1.00 86.69 133 PRO A C 1
ATOM 1053 O O . PRO A 1 133 ? 7.242 9.616 -12.923 1.00 86.69 133 PRO A O 1
ATOM 1056 N N . SER A 1 134 ? 7.403 8.921 -15.050 1.00 77.62 134 SER A N 1
ATOM 1057 C CA . SER A 1 134 ? 8.854 9.091 -15.186 1.00 77.62 134 SER A CA 1
ATOM 1058 C C . SER A 1 134 ? 9.355 10.527 -14.950 1.00 77.62 134 SER A C 1
ATOM 1060 O O . SER A 1 134 ? 10.526 10.738 -14.655 1.00 77.62 134 SER A O 1
ATOM 1062 N N . ASP A 1 135 ? 8.534 11.554 -15.041 1.00 82.62 135 ASP A N 1
ATOM 1063 C CA . ASP A 1 135 ? 8.919 12.944 -14.755 1.00 82.62 135 ASP A CA 1
ATOM 1064 C C . ASP A 1 135 ? 8.583 13.382 -13.318 1.00 82.62 135 ASP A C 1
ATOM 1066 O O . ASP A 1 135 ? 8.910 14.495 -12.906 1.00 82.62 135 ASP A O 1
ATOM 1070 N N . SER A 1 136 ? 7.979 12.499 -12.520 1.00 87.69 136 SER A N 1
ATOM 1071 C CA . SER A 1 136 ? 7.530 12.830 -11.170 1.0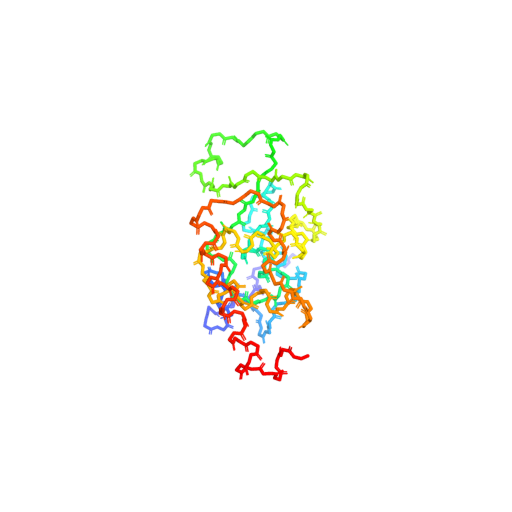0 87.69 136 SER A CA 1
ATOM 1072 C C . SER A 1 136 ? 8.676 12.948 -10.170 1.00 87.69 136 SER A C 1
ATOM 1074 O O . SER A 1 136 ? 9.682 12.246 -10.242 1.00 87.69 136 SER A O 1
ATOM 1076 N N . SER A 1 137 ? 8.476 13.787 -9.156 1.00 90.62 137 SER A N 1
ATOM 1077 C CA . SER A 1 137 ? 9.315 13.840 -7.960 1.00 90.62 137 SER A CA 1
ATOM 1078 C C . SER A 1 137 ? 8.513 13.289 -6.778 1.00 90.62 137 SER A C 1
ATOM 1080 O O . SER A 1 137 ? 7.617 13.983 -6.295 1.00 90.62 137 SER A O 1
ATOM 1082 N N . PRO A 1 138 ? 8.787 12.062 -6.284 1.00 93.12 138 PRO A N 1
ATOM 1083 C CA . PRO A 1 138 ? 7.982 11.473 -5.213 1.00 93.12 138 PRO A CA 1
ATOM 1084 C C . PRO A 1 138 ? 7.944 12.347 -3.955 1.00 93.12 138 PRO A C 1
ATOM 1086 O O . PRO A 1 138 ? 6.912 12.440 -3.301 1.00 93.12 138 PRO A O 1
ATOM 1089 N N . ILE A 1 139 ? 9.040 13.050 -3.644 1.00 93.19 139 ILE A N 1
ATOM 1090 C CA . ILE A 1 139 ? 9.104 13.917 -2.463 1.00 93.19 139 ILE A CA 1
ATOM 1091 C C . ILE A 1 139 ? 8.139 15.110 -2.550 1.00 93.19 139 ILE A C 1
ATOM 1093 O O . ILE A 1 139 ? 7.646 15.555 -1.516 1.00 93.19 139 ILE A O 1
ATOM 1097 N N . ALA A 1 140 ? 7.800 15.576 -3.759 1.00 92.44 140 ALA A N 1
ATOM 1098 C CA . ALA A 1 140 ? 6.843 16.666 -3.954 1.00 92.44 140 ALA A CA 1
ATOM 1099 C C . ALA A 1 140 ? 5.427 16.287 -3.480 1.00 92.44 140 ALA A C 1
ATOM 1101 O O . ALA A 1 140 ? 4.649 17.145 -3.077 1.00 92.44 140 ALA A O 1
ATOM 1102 N N . LEU A 1 141 ? 5.100 14.988 -3.412 1.00 91.56 141 LEU A N 1
ATOM 1103 C CA . LEU A 1 141 ? 3.829 14.508 -2.852 1.00 91.56 141 LEU A CA 1
ATOM 1104 C C . LEU A 1 141 ? 3.672 14.812 -1.352 1.00 91.56 141 LEU A C 1
ATOM 1106 O O . LEU A 1 141 ? 2.567 14.688 -0.812 1.00 91.56 141 LEU A O 1
ATOM 1110 N N . LEU A 1 142 ? 4.766 15.161 -0.668 1.00 90.69 142 LEU A N 1
ATOM 1111 C CA . LEU A 1 142 ? 4.769 15.528 0.746 1.00 90.69 142 LEU A CA 1
ATOM 1112 C C . LEU A 1 142 ? 4.642 17.040 0.974 1.00 90.69 142 LEU A C 1
ATOM 1114 O O . LEU A 1 142 ? 4.526 17.468 2.123 1.00 90.69 142 LEU A O 1
ATOM 1118 N N . GLU A 1 143 ? 4.618 17.857 -0.079 1.00 87.69 143 GLU A N 1
ATOM 1119 C CA . GLU A 1 143 ? 4.429 19.300 0.053 1.00 87.69 143 GLU A CA 1
ATOM 1120 C C . GLU A 1 143 ? 3.086 19.615 0.730 1.00 87.69 143 GLU A C 1
ATOM 1122 O O . GLU A 1 143 ? 2.037 19.053 0.412 1.00 87.69 143 GLU A O 1
ATOM 1127 N N . GLY A 1 144 ? 3.124 20.478 1.749 1.00 81.25 144 GLY A N 1
ATOM 1128 C CA . GLY A 1 144 ? 1.946 20.811 2.555 1.00 81.25 144 GLY A CA 1
ATOM 1129 C C . GLY A 1 144 ? 1.439 19.679 3.462 1.00 81.25 144 GLY A C 1
ATOM 1130 O O . GLY A 1 144 ? 0.401 19.837 4.111 1.00 81.25 144 GLY A O 1
ATOM 1131 N N . ARG A 1 145 ? 2.147 18.544 3.554 1.00 84.50 145 ARG A N 1
ATOM 1132 C CA . ARG A 1 145 ? 1.829 17.455 4.487 1.00 84.50 145 ARG A CA 1
ATOM 1133 C C . ARG A 1 145 ? 2.577 17.644 5.800 1.00 84.50 145 ARG A C 1
ATOM 1135 O O . ARG A 1 145 ? 3.756 17.978 5.830 1.00 84.50 145 ARG A O 1
ATOM 1142 N N . ARG A 1 146 ? 1.892 17.382 6.915 1.00 84.56 146 ARG A N 1
ATOM 1143 C CA . ARG A 1 146 ? 2.558 17.256 8.215 1.00 84.56 146 ARG A CA 1
ATOM 1144 C C . ARG A 1 146 ? 3.151 15.857 8.321 1.00 84.56 146 ARG A C 1
ATOM 1146 O O . ARG A 1 146 ? 2.408 14.881 8.292 1.00 84.56 146 ARG A O 1
ATOM 1153 N N . ALA A 1 147 ? 4.463 15.781 8.486 1.00 86.94 147 ALA A N 1
ATOM 1154 C CA . ALA A 1 147 ? 5.179 14.548 8.767 1.00 86.94 147 ALA A CA 1
ATOM 1155 C C . ALA A 1 147 ? 6.224 14.806 9.858 1.00 86.94 147 ALA A C 1
ATOM 1157 O O . ALA A 1 147 ? 6.754 15.912 9.988 1.00 86.94 147 ALA A O 1
ATOM 1158 N N . SER A 1 148 ? 6.488 13.796 10.684 1.00 92.00 148 SER A N 1
ATOM 1159 C CA . SER A 1 148 ? 7.536 13.880 11.700 1.00 92.00 148 SER A CA 1
ATOM 1160 C C . SER A 1 148 ? 8.929 13.876 11.060 1.00 92.00 148 SER A C 1
ATOM 1162 O O . SER A 1 148 ? 9.100 13.445 9.919 1.00 92.00 148 SER A O 1
ATOM 1164 N N . ALA A 1 149 ? 9.954 14.290 11.812 1.00 92.56 149 ALA A N 1
ATOM 1165 C CA . ALA A 1 149 ? 11.342 14.230 11.344 1.00 92.56 149 ALA A CA 1
ATOM 1166 C C . ALA A 1 149 ? 11.751 12.808 10.909 1.00 92.56 149 ALA A C 1
ATOM 1168 O O . ALA A 1 149 ? 12.392 12.635 9.875 1.00 92.56 149 ALA A O 1
ATOM 1169 N N . ALA A 1 150 ? 11.306 11.785 11.649 1.00 93.12 150 ALA A N 1
ATOM 1170 C CA . ALA A 1 150 ? 11.548 10.386 11.305 1.00 93.12 150 ALA A CA 1
ATOM 1171 C C . ALA A 1 150 ? 10.863 9.983 9.988 1.00 93.12 150 ALA A C 1
ATOM 1173 O O . ALA A 1 150 ? 11.469 9.299 9.165 1.00 93.12 150 ALA A O 1
ATOM 1174 N N . GLN A 1 151 ? 9.627 10.438 9.756 1.00 94.00 151 GLN A N 1
ATOM 1175 C CA . GLN A 1 151 ? 8.914 10.181 8.502 1.00 94.00 151 GLN A CA 1
ATOM 1176 C C . GLN A 1 151 ? 9.566 10.895 7.316 1.00 94.00 151 GLN A C 1
ATOM 1178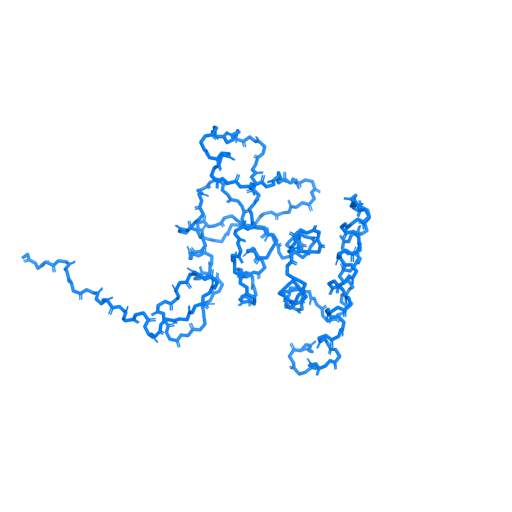 O O . GLN A 1 151 ? 9.706 10.293 6.257 1.00 94.00 151 GLN A O 1
ATOM 1183 N N . HIS A 1 152 ? 10.022 12.138 7.487 1.00 93.31 152 HIS A N 1
ATOM 1184 C CA . HIS A 1 152 ? 10.780 12.839 6.450 1.00 93.31 152 HIS A CA 1
ATOM 1185 C C . HIS A 1 152 ? 12.081 12.117 6.103 1.00 93.31 152 HIS A C 1
ATOM 1187 O O . HIS A 1 152 ? 12.347 11.875 4.928 1.00 93.31 152 HIS A O 1
ATOM 1193 N N . GLN A 1 153 ? 12.865 11.717 7.106 1.00 94.25 153 GLN A N 1
ATOM 1194 C CA . GLN A 1 153 ? 14.100 10.969 6.873 1.00 94.25 153 GLN A CA 1
ATOM 1195 C C . GLN A 1 153 ? 13.822 9.629 6.174 1.00 94.25 153 GLN A C 1
ATOM 1197 O O . GLN A 1 153 ? 14.564 9.216 5.284 1.00 94.25 153 GLN A O 1
ATOM 1202 N N . HIS A 1 154 ? 12.743 8.943 6.553 1.00 94.81 154 HIS A N 1
ATOM 1203 C CA . HIS A 1 154 ? 12.328 7.704 5.906 1.00 94.81 154 HIS A CA 1
ATOM 1204 C C . HIS A 1 154 ? 11.936 7.925 4.435 1.00 94.81 154 HIS A C 1
ATOM 1206 O O . HIS A 1 154 ? 12.454 7.241 3.551 1.00 94.81 154 HIS A O 1
ATOM 1212 N N . ALA A 1 155 ? 11.101 8.927 4.155 1.00 96.56 155 ALA A N 1
ATOM 1213 C CA . ALA A 1 155 ? 10.696 9.287 2.800 1.00 96.56 155 ALA A CA 1
ATOM 1214 C C . ALA A 1 155 ? 11.893 9.665 1.915 1.00 96.56 155 ALA A C 1
ATOM 1216 O O . ALA A 1 155 ? 11.943 9.278 0.747 1.00 96.56 155 ALA A O 1
ATOM 1217 N N . GLN A 1 156 ? 12.887 10.370 2.468 1.00 96.25 156 GLN A N 1
ATOM 1218 C CA . GLN A 1 156 ? 14.131 10.697 1.766 1.00 96.25 156 GLN A CA 1
ATOM 1219 C C . GLN A 1 156 ? 14.883 9.436 1.331 1.00 96.25 156 GLN A C 1
ATOM 1221 O O . GLN A 1 156 ? 15.240 9.331 0.158 1.00 96.25 156 GLN A O 1
ATOM 1226 N N . LYS A 1 157 ? 15.039 8.447 2.222 1.00 97.44 157 LYS A N 1
ATOM 1227 C CA . LYS A 1 157 ? 15.684 7.163 1.892 1.00 97.44 157 LYS A CA 1
ATOM 1228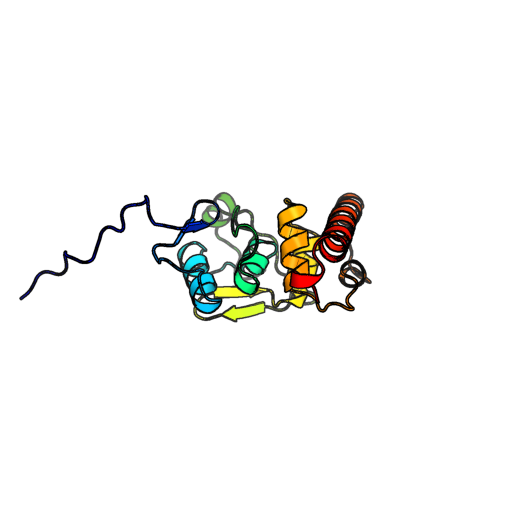 C C . LYS A 1 157 ? 14.947 6.415 0.781 1.00 97.44 157 LYS A C 1
ATOM 1230 O O . LYS A 1 157 ? 15.580 5.878 -0.126 1.00 97.44 157 LYS A O 1
ATOM 1235 N N . ILE A 1 158 ? 13.612 6.416 0.805 1.00 97.12 158 ILE A N 1
ATOM 1236 C CA . ILE A 1 158 ? 12.809 5.847 -0.288 1.00 97.12 158 ILE A CA 1
ATOM 1237 C C . ILE A 1 158 ? 13.062 6.598 -1.597 1.00 97.12 158 ILE A C 1
ATOM 1239 O O . ILE A 1 158 ? 13.297 5.969 -2.625 1.00 97.12 158 ILE A O 1
ATOM 1243 N N . CYS A 1 159 ? 13.059 7.931 -1.576 1.00 96.38 159 CYS A N 1
ATOM 1244 C CA . CYS A 1 159 ? 13.294 8.746 -2.768 1.00 96.38 159 CYS A CA 1
ATOM 1245 C C . CYS A 1 159 ? 14.709 8.562 -3.340 1.00 96.38 159 CYS A C 1
ATOM 1247 O O . CYS A 1 159 ? 14.893 8.589 -4.556 1.00 96.38 159 CYS A O 1
ATOM 1249 N N . GLU A 1 160 ? 15.721 8.400 -2.487 1.00 96.62 160 GLU A N 1
ATOM 1250 C CA . GLU A 1 160 ? 17.089 8.048 -2.888 1.00 96.62 160 GLU A CA 1
ATOM 1251 C C . GLU A 1 160 ? 17.125 6.688 -3.577 1.00 96.62 160 GLU A C 1
ATOM 1253 O O . GLU A 1 160 ? 17.670 6.568 -4.677 1.00 96.62 160 GLU A O 1
ATOM 1258 N N . ARG A 1 161 ? 16.481 5.681 -2.978 1.00 96.38 161 ARG A N 1
ATOM 1259 C CA . ARG A 1 161 ? 16.417 4.339 -3.554 1.00 96.38 161 ARG A CA 1
ATOM 1260 C C . ARG A 1 161 ? 15.655 4.313 -4.876 1.00 96.38 161 ARG A C 1
ATOM 1262 O O . ARG A 1 161 ? 16.121 3.693 -5.825 1.00 96.38 161 ARG A O 1
ATOM 1269 N N . TRP A 1 162 ? 14.541 5.032 -4.971 1.00 95.12 162 TRP A N 1
ATOM 1270 C CA . TRP A 1 162 ? 13.765 5.183 -6.202 1.00 95.12 162 TRP A CA 1
ATOM 1271 C C . TRP A 1 162 ? 14.600 5.832 -7.315 1.00 95.12 162 TRP A C 1
ATOM 1273 O O . TRP A 1 162 ? 14.666 5.298 -8.420 1.00 95.12 162 TRP A O 1
ATOM 1283 N N . ARG A 1 163 ? 15.335 6.917 -7.019 1.00 94.19 163 ARG A N 1
ATOM 1284 C CA . ARG A 1 163 ? 16.264 7.548 -7.981 1.00 94.19 163 ARG A CA 1
ATOM 1285 C C . ARG A 1 163 ? 17.350 6.580 -8.443 1.00 94.19 163 ARG A C 1
ATOM 1287 O O . ARG A 1 163 ? 17.667 6.536 -9.630 1.00 94.19 163 ARG A O 1
ATOM 1294 N N . TRP A 1 164 ? 17.912 5.806 -7.516 1.00 94.81 164 TRP A N 1
ATOM 1295 C CA . TRP A 1 164 ? 18.906 4.789 -7.845 1.00 94.81 164 TRP A CA 1
ATOM 1296 C C . TRP A 1 164 ? 18.328 3.713 -8.770 1.00 94.81 164 TRP A C 1
ATOM 1298 O O . TRP A 1 164 ? 18.940 3.423 -9.791 1.00 94.81 164 TRP A O 1
ATOM 1308 N N . LEU A 1 165 ? 17.135 3.179 -8.475 1.00 92.62 165 LEU A N 1
ATOM 1309 C CA . LEU A 1 165 ? 16.479 2.161 -9.308 1.00 92.62 165 LEU A CA 1
ATOM 1310 C C . LEU A 1 165 ? 16.271 2.656 -10.742 1.00 92.62 165 LEU A C 1
ATOM 1312 O O . LEU A 1 165 ? 16.587 1.939 -11.687 1.00 92.62 165 LEU A O 1
ATOM 1316 N N . ARG A 1 166 ? 15.830 3.905 -10.904 1.00 90.00 166 ARG A N 1
ATOM 1317 C CA . ARG A 1 166 ? 15.654 4.534 -12.221 1.00 90.00 166 ARG A CA 1
ATOM 1318 C C . ARG A 1 166 ? 16.943 4.674 -13.010 1.00 90.00 166 ARG A C 1
ATOM 1320 O O . ARG A 1 166 ? 16.955 4.482 -14.220 1.00 90.00 166 ARG A O 1
ATOM 1327 N N . LYS A 1 167 ? 18.035 5.020 -12.329 1.00 91.12 167 LYS A N 1
ATOM 1328 C CA . LYS A 1 167 ? 19.347 5.143 -12.966 1.00 91.12 167 LYS A CA 1
ATOM 1329 C C . LYS A 1 167 ? 19.914 3.777 -13.357 1.00 91.12 167 LYS A C 1
ATOM 1331 O O . LYS A 1 167 ? 20.509 3.657 -14.421 1.00 91.12 167 LYS A O 1
ATOM 1336 N N . THR A 1 168 ? 19.759 2.780 -12.491 1.00 91.31 168 THR A N 1
ATOM 1337 C CA . THR A 1 168 ? 20.342 1.446 -12.677 1.00 91.31 168 THR A CA 1
ATOM 1338 C C . THR A 1 168 ? 19.578 0.613 -13.699 1.00 91.31 168 THR A C 1
ATOM 1340 O O . THR A 1 168 ? 20.197 -0.148 -14.434 1.00 91.31 168 THR A O 1
ATOM 1343 N N . TYR A 1 169 ? 18.255 0.768 -13.772 1.00 85.31 169 TYR A N 1
ATOM 1344 C CA . TYR A 1 169 ? 17.401 -0.039 -14.639 1.00 85.31 169 TYR A CA 1
ATOM 1345 C C . TYR A 1 169 ? 16.546 0.836 -15.572 1.00 85.31 169 TYR A C 1
ATOM 1347 O O . TYR A 1 169 ? 15.328 0.910 -15.413 1.00 85.31 169 TYR A O 1
ATOM 1355 N N . PRO A 1 170 ? 17.146 1.527 -16.555 1.00 76.38 170 PRO A N 1
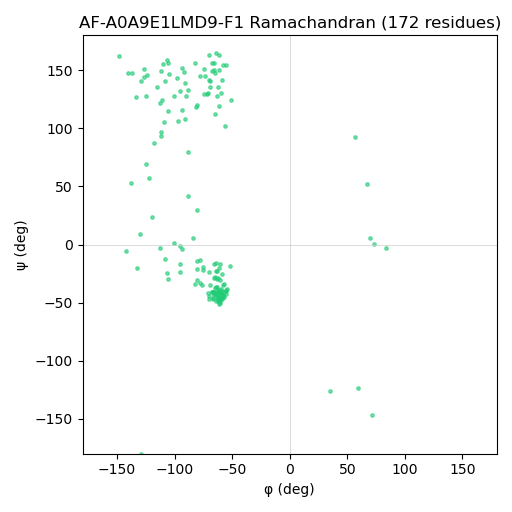ATOM 1356 C CA . PRO A 1 170 ? 16.411 2.435 -17.437 1.00 76.38 170 PRO A CA 1
ATOM 1357 C C . PRO A 1 170 ? 15.346 1.722 -18.284 1.00 76.38 170 PRO A C 1
ATOM 1359 O O . PRO A 1 170 ? 14.316 2.316 -18.584 1.00 76.38 170 PRO A O 1
ATOM 1362 N N . ASP A 1 171 ? 15.554 0.449 -18.622 1.00 73.94 171 ASP A N 1
ATOM 1363 C CA . ASP A 1 171 ? 14.709 -0.287 -19.576 1.00 73.94 171 ASP A CA 1
ATOM 1364 C C . ASP A 1 171 ? 13.350 -0.704 -18.992 1.00 73.94 171 ASP A C 1
ATOM 1366 O O . ASP A 1 171 ? 12.394 -0.921 -19.727 1.00 73.94 171 ASP A O 1
ATOM 1370 N N . ILE A 1 172 ? 13.255 -0.781 -17.662 1.00 67.00 172 ILE A N 1
ATOM 1371 C CA . ILE A 1 172 ? 12.003 -1.012 -16.922 1.00 67.00 172 ILE A CA 1
ATOM 1372 C C . ILE A 1 172 ? 11.412 0.283 -16.343 1.00 67.00 172 ILE A C 1
ATOM 1374 O O . ILE A 1 172 ? 10.399 0.232 -15.651 1.00 67.00 172 ILE A O 1
ATOM 1378 N N . THR A 1 173 ? 12.047 1.438 -16.578 1.00 56.81 173 THR A N 1
ATOM 1379 C CA . THR A 1 173 ? 11.683 2.720 -15.940 1.00 56.81 173 THR A CA 1
ATOM 1380 C C . THR A 1 173 ? 11.508 3.893 -16.905 1.00 56.81 173 THR A C 1
ATOM 1382 O O . THR A 1 173 ? 11.386 5.036 -16.449 1.00 56.81 173 THR A O 1
ATOM 1385 N N . ARG A 1 174 ? 11.512 3.629 -18.217 1.00 51.69 174 ARG A N 1
ATOM 1386 C CA . ARG A 1 174 ? 11.204 4.591 -19.283 1.00 51.69 174 ARG A CA 1
ATOM 1387 C C . ARG A 1 174 ? 9.790 4.403 -19.800 1.00 51.69 174 ARG A C 1
ATOM 1389 O O . ARG A 1 174 ? 9.405 3.240 -20.033 1.00 51.69 174 ARG A O 1
#

Radius of gyration: 17.7 Å; Cα contacts (8 Å, |Δi|>4): 244; chains: 1; bounding box: 47×57×40 Å

Sequence (174 aa):
MHSLEQHHGVSEEWGIPLGGLVWPRPYFPTRAERALVISQNLPGWAIAGAHTAGWVWTGMGYPTPWAVLRQEYPGLSPLERSSWRARLHSPRHQRVEQLGPLRVLDPQSCATDILLHTTNIDAGATQLLFLLPSDSSPIALLEGRRASAAQHQHAQKICERWRWLRKTYPDITR

Secondary structure (DSSP, 8-state):
---S--S----GGGSEESSS-EE-SSSPPPHHHHHHHHHHHS-TT-EE-HHHHHHHHH--S--TTT-EEE-SSSPPPHHHHHH--PEEP-TTT--EEEETTEEEE-HHHHHHHHHHH-S-HHHHHHHHHHHS-TT--GGGGGTT----HHHHHHHHHHHHHHHHHHHH-GGGT-

Solvent-accessible surface area (backbone atoms only — not comparable to full-atom values): 10040 Å² total; per-residue (Å²): 140,82,83,95,80,82,84,73,87,72,61,76,89,65,35,49,76,44,60,91,42,75,39,85,51,98,62,84,71,52,54,69,52,38,24,49,58,49,40,76,76,43,62,94,73,44,26,31,23,19,41,25,21,29,17,33,74,58,65,37,65,38,39,47,80,77,35,34,25,28,60,76,72,78,66,76,53,74,67,55,55,72,77,43,84,58,45,79,56,49,77,94,75,39,52,75,41,75,49,84,89,21,38,26,37,33,64,68,36,17,47,46,33,23,44,59,64,45,85,53,50,68,40,38,17,54,24,43,59,70,63,44,63,84,86,62,59,77,70,64,65,48,65,96,56,93,68,53,73,69,34,50,56,49,28,48,54,21,50,52,48,33,54,49,49,44,70,76,40,48,88,85,51,112

Mean predicted aligned error: 6.94 Å

pLDDT: mean 86.8, std 16.05, range [30.09, 98.44]